Protein AF-A0A958H5V7-F1 (afdb_monomer_lite)

Secondary structure (DSSP, 8-state):
--S-SSS------S---HHHHHHHHHHHT-TTS---------TT--------SSHHHHHHHHHHHTTT-------SSHHHHHHH-

Foldseek 3Di:
DVVCPPDDDDDDDLDDDPVRVVVCCVVVVVVPPDDDDDDPDDPPDDDDDDDDDPPLVVVVVVVVVVPPDDDDDDDPDPVVVVVND

Sequence (85 aa):
RRRYRDAVCIALTATATPRVQRDIQESLGFADADVFVASFNRRNLQLAVQPRTGGLSQVLTFLQDHRDQSGIIYCSTRDQVDSLA

Structure (mmCIF, N/CA/C/O backbone):
data_AF-A0A958H5V7-F1
#
_entry.id   AF-A0A958H5V7-F1
#
loop_
_atom_site.group_PDB
_atom_site.id
_atom_site.type_symbol
_atom_site.label_atom_id
_atom_site.label_alt_id
_atom_site.label_comp_id
_atom_site.label_asym_id
_atom_site.label_entity_id
_atom_site.label_seq_id
_atom_site.pdbx_PDB_ins_code
_atom_site.Cartn_x
_atom_site.Cartn_y
_atom_site.Cartn_z
_atom_site.occupancy
_atom_site.B_iso_or_equiv
_atom_site.auth_seq_id
_atom_site.auth_comp_id
_atom_site.auth_asym_id
_atom_site.auth_atom_id
_atom_site.pdbx_PDB_model_num
ATOM 1 N N . ARG A 1 1 ? 18.115 -10.763 -17.968 1.00 73.12 1 ARG A N 1
ATOM 2 C CA . ARG A 1 1 ? 18.550 -10.380 -19.337 1.00 73.12 1 ARG A CA 1
ATOM 3 C C . ARG A 1 1 ? 19.972 -10.841 -19.716 1.00 73.12 1 ARG A C 1
ATOM 5 O O . ARG A 1 1 ? 20.280 -10.872 -20.895 1.00 73.12 1 ARG A O 1
ATOM 12 N N . ARG A 1 2 ? 20.842 -11.264 -18.770 1.00 78.62 2 ARG A N 1
ATOM 13 C CA . ARG A 1 2 ? 22.186 -11.810 -19.098 1.00 78.62 2 ARG A CA 1
ATOM 14 C C . ARG A 1 2 ? 22.163 -13.203 -19.746 1.00 78.62 2 ARG A C 1
ATOM 16 O O . ARG A 1 2 ? 22.954 -13.455 -20.644 1.00 78.62 2 ARG A O 1
ATOM 23 N N . ARG A 1 3 ? 21.269 -14.089 -19.283 1.00 86.62 3 ARG A N 1
ATOM 24 C CA . ARG A 1 3 ? 21.149 -15.481 -19.762 1.00 86.62 3 ARG A CA 1
ATOM 25 C C . ARG A 1 3 ? 20.288 -15.630 -21.022 1.00 86.62 3 ARG A C 1
ATOM 27 O O . ARG A 1 3 ? 20.605 -16.447 -21.869 1.00 86.62 3 ARG A O 1
ATOM 34 N N . TYR A 1 4 ? 19.232 -14.830 -21.141 1.00 88.00 4 TYR A N 1
ATOM 35 C CA . TYR A 1 4 ? 18.328 -14.809 -22.293 1.00 88.00 4 TYR A CA 1
ATOM 36 C C . TYR A 1 4 ? 18.349 -13.392 -22.866 1.00 88.00 4 TYR A C 1
ATOM 38 O O . TYR A 1 4 ? 17.679 -12.509 -22.326 1.00 88.00 4 TYR A O 1
ATOM 46 N N . ARG A 1 5 ? 19.216 -13.154 -23.859 1.00 85.44 5 ARG A N 1
ATOM 47 C CA . ARG A 1 5 ? 19.442 -11.813 -24.428 1.00 85.44 5 ARG A CA 1
ATOM 48 C C . ARG A 1 5 ? 18.355 -11.404 -25.419 1.00 85.44 5 ARG A C 1
ATOM 50 O O . ARG A 1 5 ? 17.965 -10.245 -25.411 1.00 85.44 5 ARG A O 1
ATOM 57 N N . ASP A 1 6 ? 17.829 -12.365 -26.172 1.00 90.44 6 ASP A N 1
ATOM 58 C CA . ASP A 1 6 ? 16.846 -12.113 -27.236 1.00 90.44 6 ASP A CA 1
ATOM 59 C C . ASP A 1 6 ? 15.393 -12.166 -26.737 1.00 90.44 6 ASP A C 1
ATOM 61 O O . ASP A 1 6 ? 14.452 -11.906 -27.481 1.00 90.44 6 ASP A O 1
ATOM 65 N N . ALA A 1 7 ? 15.190 -12.504 -25.460 1.00 92.69 7 ALA A N 1
ATOM 66 C CA . ALA A 1 7 ? 13.864 -12.558 -24.863 1.00 92.69 7 ALA A CA 1
ATOM 67 C C . ALA A 1 7 ? 13.341 -11.150 -24.546 1.00 92.69 7 ALA A C 1
ATOM 69 O O . ALA A 1 7 ? 13.984 -10.372 -23.832 1.00 92.69 7 ALA A O 1
ATOM 70 N N . VAL A 1 8 ? 12.121 -10.859 -24.999 1.00 92.81 8 VAL A N 1
ATOM 71 C CA . VAL A 1 8 ? 11.378 -9.663 -24.588 1.00 92.81 8 VAL A CA 1
ATOM 72 C C . VAL A 1 8 ? 11.025 -9.784 -23.107 1.00 92.81 8 VAL A C 1
ATOM 74 O O . VAL A 1 8 ? 10.551 -10.821 -22.649 1.00 92.81 8 VAL A O 1
ATOM 77 N N . CYS A 1 9 ? 11.284 -8.725 -22.345 1.00 92.75 9 CYS A N 1
ATOM 78 C CA . CYS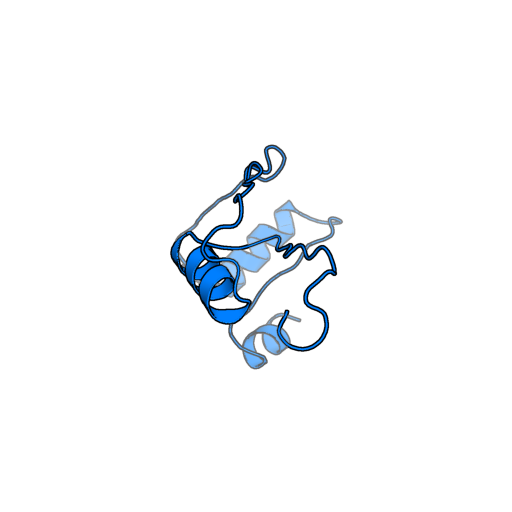 A 1 9 ? 11.042 -8.683 -20.907 1.00 92.75 9 CYS A CA 1
ATOM 79 C C . CYS A 1 9 ? 10.189 -7.461 -20.567 1.00 92.75 9 CYS A C 1
ATOM 81 O O . CYS A 1 9 ? 10.392 -6.389 -21.132 1.00 92.75 9 CYS A O 1
ATOM 83 N N . ILE A 1 10 ? 9.290 -7.617 -19.600 1.00 95.62 10 ILE A N 1
ATOM 84 C CA . ILE A 1 10 ? 8.470 -6.544 -19.035 1.00 95.62 10 ILE A CA 1
ATOM 85 C C . ILE A 1 10 ? 8.506 -6.646 -17.506 1.00 95.62 10 ILE A C 1
ATOM 87 O O . ILE A 1 10 ? 8.536 -7.749 -16.960 1.00 95.62 10 ILE A O 1
ATOM 91 N N . ALA A 1 11 ? 8.522 -5.503 -16.821 1.00 95.50 11 ALA A N 1
ATOM 92 C CA . ALA A 1 11 ? 8.399 -5.411 -15.370 1.00 95.50 11 ALA A CA 1
ATOM 93 C C . ALA A 1 11 ? 7.074 -4.718 -15.024 1.00 95.50 11 ALA A C 1
ATOM 95 O O . ALA A 1 11 ? 6.794 -3.641 -15.545 1.00 95.50 11 ALA A O 1
ATOM 96 N N . LEU A 1 12 ? 6.258 -5.335 -14.163 1.00 96.75 12 LEU A N 1
ATOM 97 C CA . LEU A 1 12 ? 4.953 -4.804 -13.759 1.00 96.75 12 LEU A CA 1
ATOM 98 C C . LEU A 1 12 ? 4.876 -4.684 -12.237 1.00 96.75 12 LEU A C 1
ATOM 100 O O . LEU A 1 12 ? 5.279 -5.590 -11.512 1.00 96.75 12 LEU A O 1
ATOM 104 N N . THR A 1 13 ? 4.330 -3.571 -11.756 1.00 96.81 13 THR A N 1
ATOM 105 C CA . THR A 1 13 ? 4.059 -3.334 -10.335 1.00 96.81 13 THR A CA 1
ATOM 106 C C . THR A 1 13 ? 2.853 -2.415 -10.182 1.00 96.81 13 THR A C 1
ATOM 108 O O . THR A 1 13 ? 2.613 -1.556 -11.028 1.00 96.81 13 THR A O 1
ATOM 111 N N . ALA A 1 14 ? 2.084 -2.593 -9.107 1.00 96.44 14 ALA A N 1
ATOM 112 C CA . ALA A 1 14 ? 0.937 -1.740 -8.797 1.00 96.44 14 ALA A CA 1
ATOM 113 C C . ALA A 1 14 ? 1.337 -0.470 -8.024 1.00 96.44 14 ALA A C 1
ATOM 115 O O . ALA A 1 14 ? 0.651 0.547 -8.098 1.00 96.44 14 ALA A O 1
ATOM 116 N N . THR A 1 15 ? 2.448 -0.515 -7.281 1.00 94.19 15 THR A N 1
ATOM 117 C CA . THR A 1 15 ? 2.888 0.570 -6.395 1.00 94.19 15 THR A CA 1
ATOM 118 C C . THR A 1 15 ? 4.372 0.845 -6.592 1.00 94.19 15 THR A C 1
ATOM 120 O O . THR A 1 15 ? 5.220 0.083 -6.129 1.00 94.19 15 THR A O 1
ATOM 123 N N . ALA A 1 16 ? 4.700 1.955 -7.254 1.00 95.12 16 ALA A N 1
ATOM 124 C CA . ALA A 1 16 ? 6.078 2.412 -7.384 1.00 95.12 16 ALA A CA 1
ATOM 125 C C . ALA A 1 16 ? 6.140 3.939 -7.447 1.00 95.12 16 ALA A C 1
ATOM 127 O O . ALA A 1 16 ? 5.674 4.561 -8.404 1.00 95.12 16 ALA A O 1
ATOM 128 N N . THR A 1 17 ? 6.745 4.544 -6.425 1.00 94.69 17 THR A N 1
ATOM 129 C CA . THR A 1 17 ? 7.120 5.964 -6.457 1.00 94.69 17 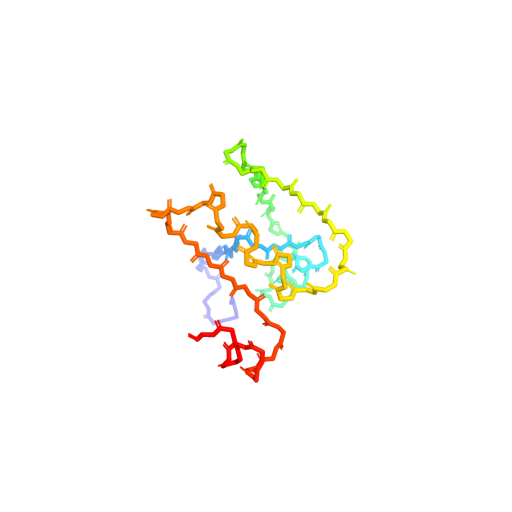THR A CA 1
ATOM 130 C C . THR A 1 17 ? 8.202 6.192 -7.520 1.00 94.69 17 THR A C 1
ATOM 132 O O . THR A 1 17 ? 8.887 5.237 -7.890 1.00 94.69 17 THR A O 1
ATOM 135 N N . PRO A 1 18 ? 8.453 7.436 -7.971 1.00 94.38 18 PRO A N 1
ATOM 136 C CA . PRO A 1 18 ? 9.509 7.705 -8.954 1.00 94.38 18 PRO A CA 1
ATOM 137 C C . PRO A 1 18 ? 10.892 7.176 -8.543 1.00 94.38 18 PRO A C 1
ATOM 139 O O . PRO A 1 18 ? 11.673 6.740 -9.381 1.00 94.38 18 PRO A O 1
ATOM 142 N N . ARG A 1 19 ? 11.194 7.166 -7.236 1.00 96.00 19 ARG A N 1
ATOM 143 C CA . ARG A 1 19 ? 12.433 6.579 -6.709 1.00 96.00 19 ARG A CA 1
ATOM 144 C C . ARG A 1 19 ? 12.459 5.057 -6.873 1.00 96.00 19 ARG A C 1
ATOM 146 O O . ARG A 1 19 ? 13.473 4.530 -7.305 1.00 96.00 19 ARG A O 1
ATOM 153 N N . VAL A 1 20 ? 11.360 4.379 -6.543 1.00 96.00 20 VAL A N 1
ATOM 154 C CA . VAL A 1 20 ? 11.242 2.916 -6.673 1.00 96.00 20 VAL A CA 1
ATOM 155 C C . VAL A 1 20 ? 11.256 2.490 -8.144 1.00 96.00 20 VAL A C 1
ATOM 157 O O . VAL A 1 20 ? 11.864 1.482 -8.472 1.00 96.00 20 VAL A O 1
ATOM 160 N N . GLN A 1 21 ? 10.644 3.266 -9.045 1.00 94.94 21 GLN A N 1
ATOM 161 C CA . GLN A 1 21 ? 10.692 2.997 -10.488 1.00 94.94 21 GLN A CA 1
ATOM 162 C C . GLN A 1 21 ? 12.137 2.969 -11.004 1.00 94.94 21 GLN A C 1
ATOM 164 O O . GLN A 1 21 ? 12.526 2.003 -11.655 1.00 94.94 21 GLN A O 1
ATOM 169 N N . ARG A 1 22 ? 12.949 3.973 -10.638 1.00 94.31 22 ARG A N 1
ATOM 170 C CA . ARG A 1 22 ? 14.377 4.010 -10.997 1.00 94.31 22 ARG A CA 1
ATOM 171 C C . ARG A 1 22 ? 15.147 2.815 -10.444 1.00 94.31 22 ARG A C 1
ATOM 173 O O . ARG A 1 22 ? 15.874 2.169 -11.187 1.00 94.31 22 ARG A O 1
ATOM 180 N N . ASP A 1 23 ? 14.926 2.483 -9.176 1.00 96.12 23 ASP A N 1
ATOM 181 C CA . ASP A 1 23 ? 15.583 1.346 -8.523 1.00 96.12 23 ASP A CA 1
ATOM 182 C C . ASP A 1 23 ? 15.261 0.010 -9.222 1.00 96.12 23 ASP A C 1
ATOM 184 O O . ASP A 1 23 ? 16.148 -0.810 -9.464 1.00 96.12 23 ASP A O 1
ATOM 188 N N . ILE A 1 24 ? 14.005 -0.180 -9.646 1.00 95.75 24 ILE A N 1
ATOM 189 C CA . ILE A 1 24 ? 13.588 -1.333 -10.459 1.00 95.75 24 ILE A CA 1
ATOM 190 C C . ILE A 1 24 ? 14.296 -1.327 -11.818 1.00 95.75 24 ILE A C 1
ATOM 192 O O . ILE A 1 24 ? 14.785 -2.373 -12.255 1.00 95.75 24 ILE A O 1
ATOM 196 N N . GLN A 1 25 ? 14.362 -0.175 -12.494 1.00 94.88 25 GLN A N 1
ATOM 197 C CA . GLN A 1 25 ? 15.017 -0.068 -13.798 1.00 94.88 25 GLN A CA 1
ATOM 198 C C . GLN A 1 25 ? 16.505 -0.413 -13.718 1.00 94.88 25 GLN A C 1
ATOM 200 O O . GLN A 1 25 ? 16.999 -1.187 -14.541 1.00 94.88 25 GLN A O 1
ATOM 205 N N . GLU A 1 26 ? 17.210 0.101 -12.717 1.00 94.19 26 GLU A N 1
ATOM 206 C CA . GLU A 1 26 ? 18.627 -0.189 -12.488 1.00 94.19 26 GLU A CA 1
ATOM 207 C C . GLU A 1 26 ? 18.834 -1.668 -12.139 1.00 94.19 26 GLU A C 1
ATOM 209 O O . GLU A 1 26 ? 19.605 -2.367 -12.805 1.00 94.19 26 GLU A O 1
ATOM 214 N N . SER A 1 27 ? 18.076 -2.177 -11.164 1.00 94.06 27 SER A N 1
ATOM 215 C CA . SER A 1 27 ? 18.209 -3.548 -10.657 1.00 94.06 27 SER A CA 1
ATOM 216 C C . SER A 1 27 ? 17.923 -4.615 -11.715 1.00 94.06 27 SER A C 1
ATOM 218 O O . SER A 1 27 ? 18.575 -5.663 -11.748 1.00 94.06 27 SER A O 1
ATOM 220 N N . LEU A 1 28 ? 16.951 -4.369 -12.597 1.00 93.38 28 LEU A N 1
ATOM 221 C CA . LEU A 1 28 ? 16.541 -5.329 -13.625 1.00 93.38 28 LEU A CA 1
ATOM 222 C C . LEU A 1 28 ? 17.216 -5.096 -14.990 1.00 93.38 28 LEU A C 1
ATOM 224 O O . LEU A 1 28 ? 17.064 -5.926 -15.896 1.00 93.38 28 LEU A O 1
ATOM 228 N N . GLY A 1 29 ? 17.969 -4.005 -15.154 1.00 91.81 29 GLY A N 1
ATOM 229 C CA . GLY A 1 29 ? 18.610 -3.635 -16.419 1.00 91.81 29 GLY A CA 1
ATOM 230 C C . GLY A 1 29 ? 17.612 -3.157 -17.480 1.00 91.81 29 GLY A C 1
ATOM 231 O O . GLY A 1 29 ? 17.596 -3.673 -18.601 1.00 91.81 29 GLY A O 1
ATOM 232 N N . PHE A 1 30 ? 16.756 -2.205 -17.110 1.00 93.56 30 PHE A N 1
ATOM 233 C CA . PHE A 1 30 ? 15.735 -1.533 -17.928 1.00 93.56 30 PHE A CA 1
ATOM 234 C C . PHE A 1 30 ? 16.004 -0.018 -18.054 1.00 93.56 30 PHE A C 1
ATOM 236 O O . PHE A 1 30 ? 15.068 0.764 -18.192 1.00 93.56 30 PHE A O 1
ATOM 243 N N . ALA A 1 31 ? 17.272 0.404 -17.990 1.00 87.38 31 ALA A N 1
ATOM 244 C CA . ALA A 1 31 ? 17.653 1.821 -18.035 1.00 87.38 31 ALA A CA 1
ATOM 245 C C . ALA A 1 31 ? 17.080 2.565 -19.261 1.00 87.38 31 ALA A C 1
ATOM 247 O O . ALA A 1 31 ? 16.574 3.670 -19.110 1.00 87.38 31 ALA A O 1
ATOM 248 N N . ASP A 1 32 ? 17.073 1.919 -20.433 1.00 86.00 32 ASP A N 1
ATOM 249 C CA . ASP A 1 32 ? 16.591 2.499 -21.699 1.00 86.00 32 ASP A CA 1
ATOM 250 C C . ASP A 1 32 ? 15.170 2.041 -22.086 1.00 86.00 32 ASP A C 1
ATOM 252 O O . ASP A 1 32 ? 14.776 2.139 -23.246 1.00 86.00 32 ASP A O 1
ATOM 256 N N . ALA A 1 33 ? 14.414 1.450 -21.156 1.00 91.00 33 ALA A N 1
ATOM 257 C CA . ALA A 1 33 ? 13.068 0.958 -21.441 1.00 91.00 33 ALA A CA 1
ATOM 258 C C . ALA A 1 33 ? 12.002 2.040 -21.221 1.00 91.00 33 ALA A C 1
ATOM 260 O O . ALA A 1 33 ? 12.090 2.822 -20.273 1.00 91.00 33 ALA A O 1
ATOM 261 N N . ASP A 1 34 ? 10.953 2.014 -22.045 1.00 94.25 34 ASP A N 1
ATOM 262 C CA . ASP A 1 34 ? 9.782 2.869 -21.864 1.00 94.25 34 ASP A CA 1
ATOM 263 C C . ASP A 1 34 ? 9.074 2.580 -20.533 1.00 94.25 34 ASP A C 1
ATOM 265 O O . ASP A 1 34 ? 8.889 1.427 -20.128 1.00 94.25 34 ASP A O 1
ATOM 269 N N . VAL A 1 35 ? 8.637 3.649 -19.866 1.00 94.69 35 VAL A N 1
ATOM 270 C CA . VAL A 1 35 ? 7.914 3.581 -18.593 1.00 94.69 35 VAL A CA 1
ATOM 271 C C . VAL A 1 35 ? 6.464 3.990 -18.812 1.00 94.69 35 VAL A C 1
ATOM 273 O O . VAL A 1 35 ? 6.171 5.113 -19.218 1.00 94.69 35 VAL A O 1
ATOM 276 N N . PHE A 1 36 ? 5.544 3.087 -18.480 1.00 95.69 36 PHE A N 1
ATOM 277 C CA . PHE A 1 36 ? 4.107 3.318 -18.580 1.00 95.69 36 PHE A CA 1
ATOM 278 C C . PHE A 1 36 ? 3.505 3.445 -17.183 1.00 95.69 36 PHE A C 1
ATOM 280 O O . PHE A 1 36 ? 3.583 2.518 -16.377 1.00 95.69 36 PHE A O 1
ATOM 287 N N . VAL A 1 37 ? 2.880 4.589 -16.900 1.00 95.06 37 VAL A N 1
ATOM 288 C CA . VAL A 1 37 ? 2.244 4.864 -15.607 1.00 95.06 37 VAL A CA 1
ATOM 289 C C . VAL A 1 37 ? 0.753 5.087 -15.820 1.00 95.06 37 VAL A C 1
ATOM 291 O O . VAL A 1 37 ? 0.336 6.057 -16.449 1.00 95.06 37 VAL A O 1
ATOM 294 N N . ALA A 1 38 ? -0.054 4.173 -15.286 1.00 94.50 38 ALA A N 1
ATOM 295 C CA . ALA A 1 38 ? -1.501 4.328 -15.239 1.00 94.50 38 ALA A CA 1
ATOM 296 C C . ALA A 1 38 ? -1.925 5.232 -14.069 1.00 94.50 38 ALA A C 1
ATOM 298 O O . ALA A 1 38 ? -1.149 5.523 -13.158 1.00 94.50 38 ALA A O 1
ATOM 299 N N . SER A 1 39 ? -3.185 5.671 -14.079 1.00 92.81 39 SER A N 1
ATOM 300 C CA . SER A 1 39 ? -3.723 6.478 -12.985 1.00 92.81 39 SER A CA 1
ATOM 301 C C . SER A 1 39 ? -3.754 5.692 -11.672 1.00 92.81 39 SER A C 1
ATOM 303 O O . SER A 1 39 ? -4.282 4.585 -11.612 1.00 92.81 39 SER A O 1
ATOM 305 N N . PHE A 1 40 ? -3.270 6.320 -10.602 1.00 92.31 40 PHE A N 1
ATOM 306 C CA . PHE A 1 40 ? -3.391 5.815 -9.232 1.00 92.31 40 PHE A CA 1
ATOM 307 C C . PHE A 1 40 ? -4.767 6.102 -8.611 1.00 92.31 40 PHE A C 1
ATOM 309 O O . PHE A 1 40 ? -5.085 5.588 -7.540 1.00 92.31 40 PHE A O 1
ATOM 316 N N . ASN A 1 41 ? -5.584 6.953 -9.242 1.00 94.00 41 ASN A N 1
ATOM 317 C CA . ASN A 1 41 ? -6.815 7.442 -8.637 1.00 94.00 41 ASN A CA 1
ATOM 318 C C . ASN A 1 41 ? -7.899 6.355 -8.588 1.00 94.00 41 ASN A C 1
ATOM 320 O O . ASN A 1 41 ? -8.328 5.815 -9.612 1.00 94.00 41 ASN A O 1
ATOM 324 N N . ARG A 1 42 ? -8.420 6.104 -7.388 1.00 96.44 42 ARG A N 1
ATOM 325 C CA . ARG A 1 42 ? -9.582 5.251 -7.144 1.00 96.44 42 ARG A CA 1
ATOM 326 C C . ARG A 1 42 ? -10.760 6.134 -6.752 1.00 96.44 42 ARG A C 1
ATOM 328 O O . ARG A 1 42 ? -11.024 6.335 -5.576 1.00 96.44 42 ARG A O 1
ATOM 335 N N . ARG A 1 43 ? -11.489 6.643 -7.753 1.00 95.75 43 ARG A N 1
ATOM 336 C CA . ARG A 1 43 ? -12.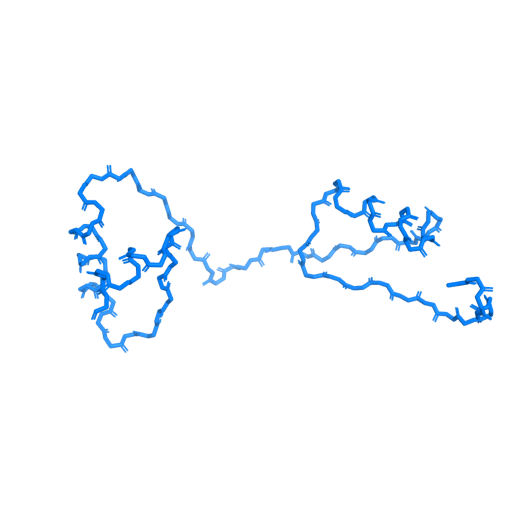618 7.585 -7.567 1.00 95.75 43 ARG A CA 1
ATOM 337 C C . ARG A 1 43 ? -13.734 7.079 -6.644 1.00 95.75 43 ARG A C 1
ATOM 339 O O . ARG A 1 43 ? -14.532 7.874 -6.174 1.00 95.75 43 ARG A O 1
ATOM 346 N N . ASN A 1 44 ? -13.810 5.771 -6.420 1.00 96.62 44 ASN A N 1
ATOM 347 C CA . ASN A 1 44 ? -14.777 5.135 -5.532 1.00 96.62 44 ASN A CA 1
ATOM 348 C C . ASN A 1 44 ? -14.291 5.022 -4.073 1.00 96.62 44 ASN A C 1
ATOM 350 O O . ASN A 1 44 ? -15.004 4.439 -3.263 1.00 96.62 44 ASN A O 1
ATOM 354 N N . LEU A 1 45 ? -13.080 5.490 -3.750 1.00 95.94 45 LEU A N 1
ATOM 355 C CA . LEU A 1 45 ? -12.536 5.484 -2.394 1.00 95.94 45 LEU A CA 1
ATOM 356 C C . LEU A 1 45 ? -12.531 6.903 -1.829 1.00 95.94 45 LEU A C 1
ATOM 358 O O . LEU A 1 45 ? -11.952 7.815 -2.419 1.00 95.94 45 LEU A O 1
ATOM 362 N N . GLN A 1 46 ? -13.141 7.068 -0.659 1.00 95.00 46 GLN A N 1
ATOM 363 C CA . GLN A 1 46 ? -13.031 8.283 0.137 1.00 95.00 46 GLN A CA 1
ATOM 364 C C . GLN A 1 46 ? -11.848 8.141 1.098 1.00 95.00 46 GLN A C 1
ATOM 366 O O . GLN A 1 46 ? -11.759 7.167 1.841 1.00 95.00 46 GLN A O 1
ATOM 371 N N . LEU A 1 47 ? -10.935 9.113 1.083 1.00 95.25 47 LEU A N 1
ATOM 372 C CA . LEU A 1 47 ? -9.820 9.186 2.026 1.00 95.25 47 LEU A CA 1
ATOM 373 C C . LEU A 1 47 ? -10.145 10.238 3.088 1.00 95.25 47 LEU A C 1
ATOM 375 O O . LEU A 1 47 ? -10.382 11.398 2.753 1.00 95.25 47 LEU A O 1
ATOM 379 N N . ALA A 1 48 ? -10.149 9.836 4.357 1.00 94.69 48 ALA A N 1
ATOM 380 C CA . ALA A 1 48 ? -10.366 10.714 5.502 1.00 94.69 48 ALA A CA 1
ATOM 381 C C . ALA A 1 48 ? -9.236 10.531 6.521 1.00 94.69 48 ALA A C 1
ATOM 383 O O . ALA A 1 48 ? -8.721 9.428 6.699 1.00 94.69 48 ALA A O 1
ATOM 384 N N . VAL A 1 49 ? -8.846 11.619 7.186 1.00 95.06 49 VAL A N 1
ATOM 385 C CA . VAL A 1 49 ? -7.815 11.615 8.229 1.00 95.06 49 VAL A CA 1
ATOM 386 C C . VAL A 1 49 ? -8.365 12.350 9.440 1.00 95.06 49 VAL A C 1
ATOM 388 O O . VAL A 1 49 ? -8.830 13.482 9.318 1.00 95.06 49 VAL A O 1
ATOM 391 N N . GLN A 1 50 ? -8.292 11.716 10.607 1.00 92.56 50 GLN A N 1
ATOM 392 C CA . GLN A 1 50 ? -8.730 12.295 11.872 1.00 92.56 50 GLN A CA 1
ATOM 393 C C . GLN A 1 50 ? -7.585 12.244 12.892 1.00 92.56 50 GLN A C 1
ATOM 395 O O . GLN A 1 50 ? -6.890 11.227 12.978 1.00 92.56 50 GLN A O 1
ATOM 400 N N . PRO A 1 51 ? -7.370 13.309 13.687 1.00 95.38 51 PRO A N 1
ATOM 401 C CA . PRO A 1 51 ? -6.438 13.267 14.806 1.00 95.38 51 PRO A CA 1
ATOM 402 C C . PRO A 1 51 ? -6.799 12.159 15.802 1.00 95.38 51 PRO A C 1
ATOM 404 O O . PRO A 1 51 ? -7.972 11.908 16.087 1.00 95.38 51 PRO A O 1
ATOM 407 N N . ARG A 1 52 ? -5.7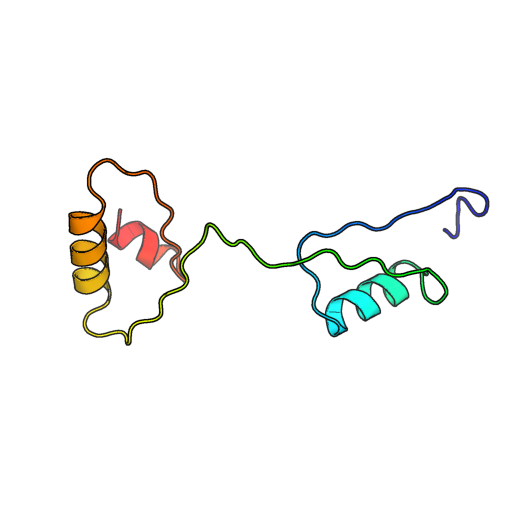81 11.511 16.368 1.00 92.56 52 ARG A N 1
ATOM 408 C CA . ARG A 1 52 ? -5.971 10.435 17.344 1.00 92.56 52 ARG A CA 1
ATOM 409 C C . ARG A 1 52 ? -6.302 11.011 18.724 1.00 92.56 52 ARG A C 1
ATOM 411 O O . ARG A 1 52 ? -5.447 11.626 19.355 1.00 92.56 52 ARG A O 1
ATOM 418 N N . THR A 1 53 ? -7.504 10.745 19.221 1.00 91.88 53 THR A N 1
ATOM 419 C CA . THR A 1 53 ? -7.995 11.124 20.554 1.00 91.88 53 THR A CA 1
ATOM 420 C C . THR A 1 53 ? -8.721 9.927 21.170 1.00 91.88 53 THR A C 1
ATOM 422 O O . THR A 1 53 ? -9.913 9.742 20.953 1.00 91.88 53 THR A O 1
ATOM 425 N N . GLY A 1 54 ? -7.991 9.074 21.897 1.00 84.31 54 GLY A N 1
ATOM 426 C CA . GLY A 1 54 ? -8.540 7.814 22.420 1.00 84.31 54 GLY A CA 1
ATOM 427 C C . GLY A 1 54 ? -8.754 6.768 21.320 1.00 84.31 54 GLY A C 1
ATOM 428 O O . GLY A 1 54 ? -9.872 6.368 21.042 1.00 84.31 54 GLY A O 1
ATOM 429 N N . GLY A 1 55 ? -7.671 6.319 20.672 1.00 86.81 55 GLY A N 1
ATOM 430 C CA . GLY A 1 55 ? -7.741 5.548 19.419 1.00 86.81 55 GLY A CA 1
ATOM 431 C C . GLY A 1 55 ? -8.724 4.365 19.394 1.00 86.81 55 GLY A C 1
ATOM 432 O O . GLY A 1 55 ? -9.405 4.197 18.391 1.00 86.81 55 GLY A O 1
ATOM 433 N N . LEU A 1 56 ? -8.850 3.586 20.479 1.00 88.12 56 LEU A N 1
ATOM 434 C CA . LEU A 1 56 ? -9.806 2.470 20.533 1.00 88.12 56 LEU A CA 1
ATOM 435 C C . LEU A 1 56 ? -11.261 2.955 20.484 1.00 88.12 56 LEU A C 1
ATOM 437 O O . LEU A 1 56 ? -12.047 2.428 19.704 1.00 88.12 56 LEU A O 1
ATOM 441 N N . SER A 1 57 ? -11.625 3.973 21.271 1.00 91.38 57 SER A N 1
ATOM 442 C CA . SER A 1 57 ? -12.999 4.486 21.274 1.00 91.38 57 SER A CA 1
ATOM 443 C C . SER A 1 57 ? -13.368 5.110 19.931 1.00 91.38 57 SER A C 1
ATOM 445 O O . SER A 1 57 ? -14.474 4.885 19.455 1.00 91.38 57 SER A O 1
ATOM 447 N N . GLN A 1 58 ? -12.433 5.803 19.272 1.00 93.62 58 GLN A N 1
ATOM 448 C CA . GLN A 1 58 ? -12.651 6.328 17.918 1.00 93.62 58 GLN A CA 1
ATOM 449 C C . GLN A 1 58 ? -12.929 5.217 16.900 1.00 93.62 58 GLN A C 1
ATOM 451 O O . GLN A 1 58 ? -13.853 5.341 16.100 1.00 93.62 58 GLN A O 1
ATOM 456 N N . VAL A 1 59 ? -12.154 4.127 16.940 1.00 93.06 59 VAL A N 1
ATOM 457 C CA . VAL A 1 59 ? -12.369 2.971 16.057 1.00 93.06 59 VAL A CA 1
ATOM 458 C C . VAL A 1 59 ? -13.729 2.325 16.331 1.00 93.06 59 VAL A C 1
ATOM 460 O O . VAL A 1 59 ? -14.458 2.031 15.388 1.00 93.06 59 VAL A O 1
ATOM 463 N N . LEU A 1 60 ? -14.110 2.155 17.601 1.00 91.81 60 LEU A N 1
ATOM 464 C CA . LEU A 1 60 ? -15.415 1.594 17.965 1.00 91.81 60 LEU A CA 1
ATOM 465 C C . LEU A 1 60 ? -16.578 2.464 17.474 1.00 91.81 60 LEU A C 1
ATOM 467 O O . LEU A 1 60 ? -17.541 1.924 16.935 1.00 91.81 60 LEU A O 1
ATOM 471 N N . THR A 1 61 ? -16.486 3.792 17.600 1.00 93.56 61 THR A N 1
ATOM 472 C CA . THR A 1 61 ? -17.483 4.712 17.028 1.00 93.56 61 THR A CA 1
ATOM 473 C C . THR A 1 61 ? -17.550 4.583 15.507 1.00 93.56 61 THR A C 1
ATOM 475 O O . THR A 1 61 ? -18.637 4.438 14.962 1.00 93.56 61 THR A O 1
ATOM 478 N N . PHE A 1 62 ? -16.406 4.537 14.817 1.00 94.12 62 PHE A N 1
ATOM 479 C CA . PHE A 1 62 ? -16.376 4.356 13.362 1.00 94.12 62 PHE A CA 1
ATOM 480 C C . PHE A 1 62 ? -17.067 3.055 12.915 1.00 94.12 62 PHE A C 1
ATOM 482 O O . PHE A 1 62 ? -17.803 3.048 11.929 1.00 94.12 62 PHE A O 1
ATOM 489 N N . LEU A 1 63 ? -16.869 1.957 13.651 1.00 94.25 63 LEU A N 1
ATOM 490 C CA . LEU A 1 63 ? -17.506 0.671 13.357 1.00 94.25 63 LEU A CA 1
ATOM 491 C C . LEU A 1 63 ? -19.023 0.681 13.587 1.00 94.25 63 LEU A C 1
ATOM 493 O O . LEU A 1 63 ? -19.743 -0.023 12.881 1.00 94.25 63 LEU A O 1
ATOM 497 N N . GLN A 1 64 ? -19.522 1.475 14.539 1.00 94.88 64 GLN A N 1
ATOM 498 C CA . GLN A 1 64 ? -20.965 1.617 14.768 1.00 94.88 64 GLN A CA 1
ATOM 499 C C . GLN A 1 64 ? -21.680 2.216 13.550 1.00 94.88 64 GLN A C 1
ATOM 501 O O . GLN A 1 64 ? -22.774 1.765 13.218 1.00 94.88 64 GLN A O 1
ATOM 506 N N . ASP A 1 65 ? -21.045 3.150 12.842 1.00 95.25 65 ASP A N 1
ATOM 507 C CA . ASP A 1 65 ? -21.605 3.760 11.627 1.00 95.25 65 ASP A CA 1
ATOM 508 C C . ASP A 1 65 ? -21.570 2.820 10.404 1.00 95.25 65 ASP A C 1
ATOM 510 O O . ASP A 1 65 ? -22.261 3.051 9.413 1.00 95.25 65 ASP A O 1
ATOM 514 N N . HIS A 1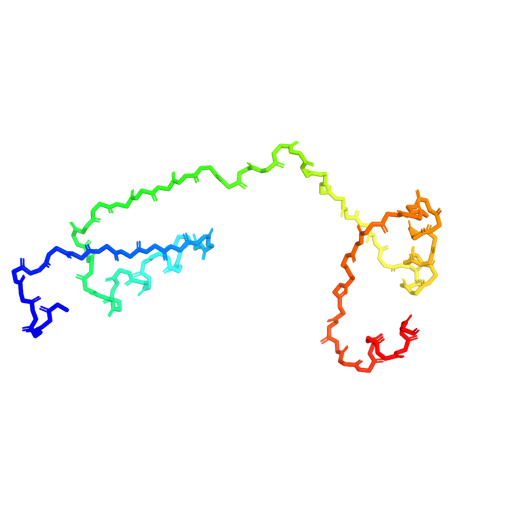 66 ? -20.791 1.736 10.474 1.00 95.44 66 HIS A N 1
ATOM 515 C CA . HIS A 1 66 ? -20.572 0.781 9.380 1.00 95.44 66 HIS A CA 1
ATOM 516 C C . HIS A 1 66 ? -21.010 -0.639 9.758 1.00 95.44 66 HIS A C 1
ATOM 518 O O . HIS A 1 66 ? -20.413 -1.626 9.318 1.00 95.44 66 HIS A O 1
ATOM 524 N N . ARG A 1 67 ? -22.058 -0.756 10.583 1.00 94.94 67 ARG A N 1
ATOM 525 C CA . ARG A 1 67 ? -22.630 -2.056 10.960 1.00 94.94 67 ARG A CA 1
ATOM 526 C C . ARG A 1 67 ? -22.983 -2.871 9.713 1.00 94.94 67 ARG A C 1
ATOM 528 O O . ARG A 1 67 ? -23.434 -2.323 8.710 1.00 94.94 67 ARG A O 1
ATOM 535 N N . ASP A 1 68 ? -22.742 -4.176 9.796 1.00 94.88 68 ASP A N 1
ATOM 536 C CA . ASP A 1 68 ? -23.015 -5.165 8.743 1.00 94.88 68 ASP A CA 1
ATOM 537 C C . ASP A 1 68 ? -22.202 -4.993 7.440 1.00 94.88 68 ASP A C 1
ATOM 539 O O . ASP A 1 68 ? -22.454 -5.680 6.449 1.00 94.88 68 ASP A O 1
ATOM 543 N N . GLN A 1 69 ? -21.183 -4.125 7.432 1.00 96.81 69 GLN A N 1
ATOM 544 C CA . GLN A 1 69 ? -20.250 -3.972 6.313 1.00 96.81 69 GLN A CA 1
ATOM 545 C C . GLN A 1 69 ? -18.946 -4.741 6.556 1.00 96.81 69 GLN A C 1
ATOM 547 O O . GLN A 1 69 ? -18.494 -4.919 7.685 1.00 96.81 69 GLN A O 1
ATOM 552 N N . SER A 1 70 ? -18.305 -5.180 5.471 1.00 97.31 70 SER A N 1
ATOM 553 C CA . SER A 1 70 ? -16.958 -5.755 5.534 1.00 97.31 70 SER A CA 1
ATOM 554 C C . SER A 1 70 ? -15.904 -4.650 5.575 1.00 97.31 70 SER A C 1
ATOM 556 O O . SER A 1 70 ? -15.982 -3.688 4.812 1.00 97.31 70 SER A O 1
ATOM 558 N N . GLY A 1 71 ? -14.884 -4.815 6.416 1.00 95.12 71 GLY A N 1
ATOM 559 C CA . GLY A 1 71 ? -13.796 -3.851 6.556 1.00 95.12 71 GLY A CA 1
ATOM 560 C C . GLY A 1 71 ? -12.481 -4.509 6.964 1.00 95.12 71 GLY A C 1
ATOM 561 O O . GLY A 1 71 ? -12.453 -5.660 7.393 1.00 95.12 71 GLY A O 1
ATOM 562 N N . ILE A 1 72 ? -11.384 -3.767 6.816 1.00 96.06 72 ILE A N 1
ATOM 563 C CA . ILE A 1 72 ? -10.043 -4.171 7.253 1.00 96.06 72 ILE A CA 1
ATOM 564 C C . ILE A 1 72 ? -9.514 -3.069 8.167 1.00 96.06 72 ILE A C 1
ATOM 566 O O . ILE A 1 72 ? -9.469 -1.907 7.765 1.00 96.06 72 ILE A O 1
ATOM 570 N N . ILE A 1 73 ? -9.093 -3.435 9.378 1.00 94.44 73 ILE A N 1
ATOM 571 C CA . ILE A 1 73 ? -8.408 -2.528 10.302 1.00 94.44 73 ILE A CA 1
ATOM 572 C C . ILE A 1 73 ? -6.938 -2.929 10.347 1.00 94.44 73 ILE A C 1
ATOM 574 O O . ILE A 1 73 ? -6.604 -4.064 10.677 1.00 94.44 73 ILE A O 1
ATOM 578 N N . TYR A 1 74 ? -6.059 -1.988 10.015 1.00 95.50 74 TYR A N 1
ATOM 579 C CA . TYR A 1 74 ? -4.619 -2.172 10.143 1.00 95.50 74 TYR A CA 1
ATOM 580 C C . TYR A 1 74 ? -4.135 -1.620 11.483 1.00 95.50 74 TYR A C 1
ATOM 582 O O . TYR A 1 74 ? -4.412 -0.470 11.827 1.00 95.50 74 TYR A O 1
ATOM 590 N N . CYS A 1 75 ? -3.368 -2.428 12.211 1.00 94.25 75 CYS A N 1
ATOM 591 C CA . CYS A 1 75 ? -2.676 -2.027 13.433 1.00 94.25 75 CYS A CA 1
ATOM 592 C C . CYS A 1 75 ? -1.159 -2.122 13.234 1.00 94.25 75 CYS A C 1
ATOM 594 O O . CYS A 1 75 ? -0.680 -2.886 12.396 1.00 94.25 75 CYS A O 1
ATOM 596 N N . SER A 1 76 ? -0.395 -1.353 14.010 1.00 93.94 76 SER A N 1
ATOM 597 C CA . SER A 1 76 ? 1.065 -1.304 13.870 1.00 93.94 76 SER A CA 1
ATOM 598 C C . SER A 1 76 ? 1.776 -2.465 14.565 1.00 93.94 76 SER A C 1
ATOM 600 O O . SER A 1 76 ? 2.911 -2.776 14.212 1.00 93.94 76 SER A O 1
ATOM 602 N N . THR A 1 77 ? 1.146 -3.090 15.566 1.00 94.69 77 THR A N 1
ATOM 603 C CA . THR A 1 77 ? 1.709 -4.230 16.305 1.00 94.69 77 THR A CA 1
ATOM 604 C C . THR A 1 77 ? 0.708 -5.372 16.411 1.00 94.69 77 THR A C 1
ATOM 606 O O . THR A 1 77 ? -0.502 -5.161 16.338 1.00 94.69 77 THR A O 1
ATOM 609 N N . ARG A 1 78 ? 1.220 -6.587 16.629 1.00 95.75 78 ARG A N 1
ATOM 610 C CA . ARG A 1 78 ? 0.389 -7.767 16.891 1.00 95.75 78 ARG A CA 1
ATOM 611 C C . ARG A 1 78 ? -0.452 -7.596 18.157 1.00 95.75 78 ARG A C 1
ATOM 613 O O . ARG A 1 78 ? -1.652 -7.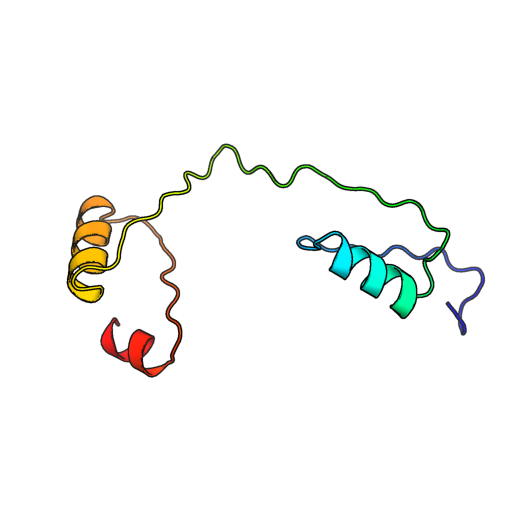804 18.099 1.00 95.75 78 ARG A O 1
ATOM 620 N N . ASP A 1 79 ? 0.150 -7.109 19.240 1.00 94.44 79 ASP A N 1
ATOM 621 C CA . ASP A 1 79 ? -0.556 -6.880 20.508 1.00 94.44 79 ASP A CA 1
ATOM 622 C C . ASP A 1 79 ? -1.763 -5.937 20.350 1.00 94.44 79 ASP A C 1
ATOM 624 O O . ASP A 1 79 ? -2.782 -6.111 21.014 1.00 94.44 79 ASP A O 1
ATOM 628 N N . GLN A 1 80 ? -1.677 -4.943 19.453 1.00 91.25 80 GLN A N 1
ATOM 629 C CA . GLN A 1 80 ? -2.804 -4.058 19.136 1.00 91.25 80 GLN A CA 1
ATOM 630 C C . GLN A 1 80 ? -3.929 -4.781 18.393 1.00 91.25 80 GLN A C 1
ATOM 632 O O . GLN A 1 80 ? -5.090 -4.482 18.655 1.00 91.25 80 GLN A O 1
ATOM 637 N N . VAL A 1 81 ? -3.590 -5.702 17.484 1.00 93.69 81 VAL A N 1
ATOM 638 C CA . VAL A 1 81 ? -4.579 -6.555 16.807 1.00 93.69 81 VAL A CA 1
ATOM 639 C C . VAL A 1 81 ? -5.288 -7.423 17.840 1.00 93.69 81 VAL A C 1
ATOM 641 O O . VAL A 1 81 ? -6.512 -7.406 17.901 1.00 93.69 81 VAL A O 1
ATOM 644 N N . ASP A 1 82 ? -4.521 -8.108 18.691 1.00 93.25 82 ASP A N 1
ATOM 645 C CA . ASP A 1 82 ? -5.055 -9.030 19.700 1.00 93.25 82 ASP A CA 1
ATOM 646 C C . ASP A 1 82 ? -5.911 -8.305 20.755 1.00 93.25 82 ASP A C 1
ATOM 648 O O . ASP A 1 82 ? -6.862 -8.873 21.272 1.00 93.25 82 ASP A O 1
ATOM 652 N N . SER A 1 83 ? -5.606 -7.040 21.064 1.00 89.31 83 SER A N 1
ATOM 653 C CA . SER A 1 83 ? -6.408 -6.224 21.992 1.00 89.31 83 SER A CA 1
ATOM 654 C C . SER A 1 83 ? -7.700 -5.673 21.375 1.00 89.31 83 SER A C 1
ATOM 656 O O . SER A 1 83 ? -8.570 -5.206 22.110 1.00 89.31 83 SER A O 1
ATOM 658 N N . LEU A 1 84 ? -7.785 -5.617 20.042 1.00 86.94 84 LEU A N 1
ATOM 659 C CA . LEU A 1 84 ? -8.938 -5.087 19.309 1.00 86.94 84 LEU A CA 1
ATOM 660 C C . LEU A 1 84 ? -9.936 -6.189 18.917 1.00 86.94 84 LEU A C 1
ATOM 662 O O . LEU A 1 84 ? -11.122 -5.887 18.779 1.00 86.94 84 LEU A O 1
ATOM 666 N N . ALA A 1 85 ? -9.440 -7.408 18.689 1.00 82.00 85 ALA A N 1
ATOM 667 C CA . ALA A 1 85 ? -10.215 -8.593 18.320 1.00 82.00 85 ALA A CA 1
ATOM 668 C C . ALA A 1 85 ? -11.002 -9.170 19.507 1.00 82.00 85 ALA A C 1
ATOM 670 O O . ALA A 1 85 ? -12.135 -9.642 19.258 1.00 82.00 85 ALA A O 1
#

pLDDT: mean 92.95, std 4.1, range [73.12, 97.31]

Radius of gyration: 20.98 Å; chains: 1; bounding box: 45×29×50 Å